Protein AF-A0A1H8K7J1-F1 (afdb_monomer_lite)

Organism: NCBI:txid46177

Secondary structure (DSSP, 8-state):
-------------------TT-HHHHHHHHHHHHHHHHHHSTT------------B-TTT--B--B--HHHHHHTTTTT--TT-B-S-HHHHHHHHHHHHHHTT--

Foldseek 3Di:
DDDDDDDDDDDDDDDPDDQVPNVVVVVVVLVVVLVCCVVPPPPDPDDDDDDDDFDADPPQRHGWDFQDPVNVVVVVDPPADGRQTPRDPVSNVVVVVVVVVVPPDD

Sequence (106 aa):
MRREIHSNYRLVITPDMYLRGKHGIAQVLLDEMAAAVRRHVDYVGTVAIQWDTKAVCSHCGGEWETVTADDLASGDYDGFVLGEPVCCEQASVEFRAGLSETGGAS

Structure (mmCIF, N/CA/C/O backbone):
data_AF-A0A1H8K7J1-F1
#
_entry.id   AF-A0A1H8K7J1-F1
#
loop_
_atom_site.group_PDB
_atom_site.id
_atom_site.type_symbol
_atom_site.label_atom_id
_atom_site.label_alt_id
_atom_site.label_comp_id
_atom_site.label_asym_id
_atom_site.label_entity_id
_atom_site.label_seq_id
_atom_site.pdbx_PDB_ins_code
_atom_site.Cartn_x
_atom_site.Cartn_y
_atom_site.Cartn_z
_atom_site.occupancy
_atom_site.B_iso_or_equiv
_atom_site.auth_seq_id
_atom_site.auth_comp_id
_atom_site.auth_asym_id
_atom_site.auth_atom_id
_atom_site.pdbx_PDB_model_num
ATOM 1 N N . MET A 1 1 ? -5.026 38.788 16.046 1.00 51.62 1 MET A N 1
ATOM 2 C CA . MET A 1 1 ? -4.820 37.777 17.109 1.00 51.62 1 MET A CA 1
ATOM 3 C C . MET A 1 1 ? -4.936 36.406 16.457 1.00 51.62 1 MET A C 1
ATOM 5 O O . MET A 1 1 ? -5.988 36.124 15.899 1.00 51.62 1 MET A O 1
ATOM 9 N N . ARG A 1 2 ? -3.865 35.603 16.421 1.00 63.59 2 ARG A N 1
ATOM 10 C CA . ARG A 1 2 ? -3.910 34.233 15.879 1.00 63.59 2 ARG A CA 1
ATOM 11 C C . ARG A 1 2 ? -4.440 33.308 16.970 1.00 63.59 2 ARG A C 1
ATOM 13 O O . ARG A 1 2 ? -3.947 33.356 18.092 1.00 63.59 2 ARG A O 1
ATOM 20 N N . ARG A 1 3 ? -5.433 32.487 16.638 1.00 77.75 3 ARG A N 1
ATOM 21 C CA . ARG A 1 3 ? -5.930 31.406 17.491 1.00 77.75 3 ARG A CA 1
ATOM 22 C C . ARG A 1 3 ? -5.833 30.113 16.702 1.00 77.75 3 ARG A C 1
ATOM 24 O O . ARG A 1 3 ? -6.307 30.053 15.573 1.00 77.75 3 ARG A O 1
ATOM 31 N N . GLU A 1 4 ? -5.230 29.104 17.308 1.00 85.69 4 GLU A N 1
ATOM 32 C CA . GLU A 1 4 ? -5.252 27.747 16.778 1.00 85.69 4 GLU A CA 1
ATOM 33 C C . GLU A 1 4 ? -6.498 27.014 17.263 1.00 85.69 4 GLU A C 1
ATOM 35 O O . GLU A 1 4 ? -6.930 27.150 18.412 1.00 85.69 4 GLU A O 1
ATOM 40 N N . ILE A 1 5 ? -7.102 26.266 16.345 1.00 88.50 5 ILE A N 1
ATOM 41 C CA . ILE A 1 5 ? -8.219 25.368 16.606 1.00 88.50 5 ILE A CA 1
ATOM 42 C C . ILE A 1 5 ? -7.746 23.986 16.178 1.00 88.50 5 ILE A C 1
ATOM 44 O O . ILE A 1 5 ? -7.449 23.763 15.007 1.00 88.50 5 ILE A O 1
ATOM 48 N N . HIS A 1 6 ? -7.680 23.067 17.133 1.00 92.31 6 HIS A N 1
ATOM 49 C CA . HIS A 1 6 ? -7.402 21.666 16.860 1.00 92.31 6 HIS A CA 1
ATOM 50 C C . HIS A 1 6 ? -8.722 20.929 16.629 1.00 92.31 6 HIS A C 1
ATOM 52 O O . HIS A 1 6 ? -9.708 21.148 17.332 1.00 92.31 6 HIS A O 1
ATOM 58 N N . SER A 1 7 ? -8.746 20.073 15.616 1.00 92.56 7 SER A N 1
ATOM 59 C CA . SER A 1 7 ? -9.887 19.229 15.261 1.00 92.56 7 SER A CA 1
ATOM 60 C C . SER A 1 7 ? -9.370 17.907 14.688 1.00 92.56 7 SER A C 1
ATOM 62 O O . SER A 1 7 ? -8.185 17.798 14.379 1.00 92.56 7 SER A O 1
ATOM 64 N N . ASN A 1 8 ? -10.245 16.905 14.548 1.00 89.31 8 ASN A N 1
ATOM 65 C CA . ASN A 1 8 ? -9.909 15.580 14.004 1.00 89.31 8 ASN A CA 1
ATOM 66 C C . ASN A 1 8 ? -8.864 14.795 14.822 1.00 89.31 8 ASN A C 1
ATOM 68 O O . ASN A 1 8 ? -7.881 14.298 14.273 1.00 89.31 8 ASN A O 1
ATOM 72 N N . TYR A 1 9 ? -9.087 14.656 16.130 1.00 88.44 9 TYR A N 1
ATOM 73 C CA . TYR A 1 9 ? -8.239 13.846 17.010 1.00 88.44 9 TYR A CA 1
ATOM 74 C C . TYR A 1 9 ? -8.262 12.363 16.609 1.00 88.44 9 TYR A C 1
ATOM 76 O O . TYR A 1 9 ? -9.330 11.799 16.366 1.00 88.44 9 TYR A O 1
ATOM 84 N N . ARG A 1 10 ? -7.086 11.729 16.547 1.00 91.56 10 ARG A N 1
ATOM 85 C CA . ARG A 1 10 ? -6.919 10.307 16.210 1.00 91.56 10 ARG A CA 1
ATOM 86 C C . ARG A 1 10 ? -5.864 9.678 17.113 1.00 91.56 10 ARG A C 1
ATOM 88 O O . ARG A 1 10 ? -4.839 10.300 17.378 1.00 91.56 10 ARG A O 1
ATOM 95 N N . LEU A 1 11 ? -6.109 8.443 17.539 1.00 88.75 11 LEU A N 1
ATOM 96 C CA . LEU A 1 11 ? -5.105 7.574 18.149 1.00 88.75 11 LEU A CA 1
ATOM 97 C C . LEU A 1 11 ? -4.587 6.622 17.065 1.00 88.75 11 LEU A C 1
ATOM 99 O O . LEU A 1 11 ? -5.387 5.950 16.416 1.00 88.75 11 LEU A O 1
ATOM 103 N N . VAL A 1 12 ? -3.270 6.573 16.867 1.00 91.75 12 VAL A N 1
ATOM 104 C CA . VAL A 1 12 ? -2.615 5.663 15.916 1.00 91.75 12 VAL A CA 1
ATOM 105 C C . VAL A 1 12 ? -1.864 4.604 16.711 1.00 91.75 12 VAL A C 1
ATOM 107 O O . VAL A 1 12 ? -1.069 4.936 17.587 1.00 91.75 12 VAL A O 1
ATOM 110 N N . ILE A 1 13 ? -2.138 3.337 16.412 1.00 89.12 13 ILE A N 1
ATOM 111 C CA . ILE A 1 13 ? -1.486 2.188 17.039 1.00 89.12 13 ILE A CA 1
ATOM 112 C C . ILE A 1 13 ? -0.653 1.509 15.960 1.00 89.12 13 ILE A C 1
ATOM 114 O O . ILE A 1 13 ? -1.206 1.029 14.973 1.00 89.12 13 ILE A O 1
ATOM 118 N N . THR A 1 14 ? 0.660 1.459 16.163 1.00 89.69 14 THR A N 1
ATOM 119 C CA . THR A 1 14 ? 1.574 0.710 15.300 1.00 89.69 14 THR A CA 1
ATOM 120 C C . THR A 1 14 ? 1.867 -0.626 15.968 1.00 89.69 14 THR A C 1
ATOM 122 O O . THR A 1 14 ? 2.475 -0.636 17.040 1.00 89.69 14 THR A O 1
ATOM 125 N N . PRO A 1 15 ? 1.427 -1.753 15.392 1.00 86.88 15 PRO A N 1
ATOM 126 C CA . PRO A 1 15 ? 1.761 -3.058 15.932 1.00 86.88 15 PRO A CA 1
ATOM 127 C C . PRO A 1 15 ? 3.262 -3.323 15.820 1.00 86.88 15 PRO A C 1
ATOM 129 O O . PRO A 1 15 ? 3.870 -3.053 14.784 1.00 86.88 15 PRO A O 1
ATOM 132 N N . ASP A 1 16 ? 3.841 -3.911 16.861 1.00 87.88 16 ASP A N 1
ATOM 133 C CA . ASP A 1 16 ? 5.226 -4.378 16.839 1.00 87.88 16 ASP A CA 1
ATOM 134 C C . ASP A 1 16 ? 5.301 -5.742 16.136 1.00 87.88 16 ASP A C 1
ATOM 136 O O . ASP A 1 16 ? 5.256 -6.802 16.762 1.00 87.88 16 ASP A O 1
ATOM 140 N N . MET A 1 17 ? 5.294 -5.723 14.800 1.00 81.44 17 MET A N 1
ATOM 141 C CA . MET A 1 17 ? 5.343 -6.933 13.979 1.00 81.44 17 MET A CA 1
ATOM 142 C C . MET A 1 17 ? 6.301 -6.786 12.796 1.00 81.44 17 MET A C 1
ATOM 144 O O . MET A 1 17 ? 6.275 -5.797 12.068 1.00 81.44 17 MET A O 1
ATOM 148 N N . TYR A 1 18 ? 7.109 -7.821 12.550 1.00 74.69 18 TYR A N 1
ATOM 149 C CA . TYR A 1 18 ? 7.982 -7.902 11.378 1.00 74.69 18 TYR A CA 1
ATOM 150 C C . TYR A 1 18 ? 7.523 -9.025 10.437 1.00 74.69 18 TYR A C 1
ATOM 152 O O . TYR A 1 18 ? 7.960 -10.171 10.532 1.00 74.69 18 TYR A O 1
ATOM 160 N N . LEU A 1 19 ? 6.598 -8.702 9.526 1.00 74.94 19 LEU A N 1
ATOM 161 C CA . LEU A 1 19 ? 5.911 -9.674 8.659 1.00 74.94 19 LEU A CA 1
ATOM 162 C C . LEU A 1 19 ? 6.145 -9.406 7.162 1.00 74.94 19 LEU A C 1
ATOM 164 O O . LEU A 1 19 ? 5.205 -9.336 6.369 1.00 74.94 19 LEU A O 1
ATOM 168 N N . ARG A 1 20 ? 7.414 -9.267 6.750 1.00 72.81 20 ARG A N 1
ATOM 169 C CA . ARG A 1 20 ? 7.782 -8.996 5.346 1.00 72.81 20 ARG A CA 1
ATOM 170 C C . ARG A 1 20 ? 7.221 -10.076 4.409 1.00 72.81 20 ARG A C 1
ATOM 172 O O . ARG A 1 20 ? 7.534 -11.254 4.561 1.00 72.81 20 ARG A O 1
ATOM 179 N N . GLY A 1 21 ? 6.389 -9.667 3.449 1.00 71.62 21 GLY A N 1
ATOM 180 C CA . GLY A 1 21 ? 5.787 -10.557 2.446 1.00 71.62 21 GLY A CA 1
ATOM 181 C C . GLY A 1 21 ? 4.683 -11.488 2.967 1.00 71.62 21 GLY A C 1
ATOM 182 O O . GLY A 1 21 ? 4.177 -12.304 2.206 1.00 71.62 21 GLY A O 1
ATOM 183 N N . LYS A 1 22 ? 4.275 -11.377 4.239 1.00 85.81 22 LYS A N 1
ATOM 184 C CA . LYS A 1 22 ? 3.259 -12.245 4.861 1.00 85.81 22 LYS A CA 1
ATOM 185 C C . LYS A 1 22 ? 1.933 -11.510 5.055 1.00 85.81 22 LYS A C 1
ATOM 187 O O . LYS A 1 22 ? 1.383 -11.495 6.154 1.00 85.81 22 LYS A O 1
ATOM 192 N N . HIS A 1 23 ? 1.428 -10.898 3.984 1.00 88.31 23 HIS A N 1
ATOM 193 C CA . HIS A 1 23 ? 0.254 -10.022 4.036 1.00 88.31 23 HIS A CA 1
ATOM 194 C C . HIS A 1 23 ? -0.975 -10.690 4.670 1.00 88.31 23 HIS A C 1
ATOM 196 O O . HIS A 1 23 ? -1.565 -10.117 5.576 1.00 88.31 23 HIS A O 1
ATOM 202 N N . GLY A 1 24 ? -1.304 -11.927 4.279 1.00 90.44 24 GLY A N 1
ATOM 203 C CA . GLY A 1 24 ? -2.461 -12.634 4.843 1.00 90.44 24 GLY A CA 1
ATOM 204 C C . GLY A 1 24 ? -2.351 -12.883 6.352 1.00 90.44 24 GLY A C 1
ATOM 205 O O . GLY A 1 24 ? -3.328 -12.731 7.075 1.00 90.44 24 GLY A O 1
ATOM 206 N N . ILE A 1 25 ? -1.150 -13.189 6.856 1.00 90.88 25 ILE A N 1
ATOM 207 C CA . ILE A 1 25 ? -0.924 -13.360 8.302 1.00 90.88 25 ILE A CA 1
ATOM 208 C C . ILE A 1 25 ? -1.040 -12.011 9.019 1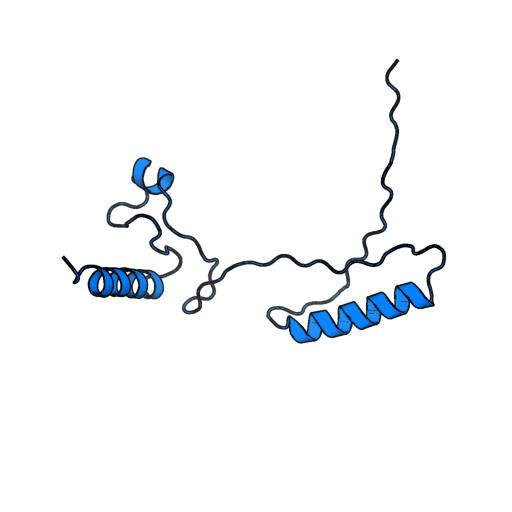.00 90.88 25 ILE A C 1
ATOM 210 O O . ILE A 1 25 ? -1.658 -11.930 10.077 1.00 90.88 25 ILE A O 1
ATOM 214 N N . ALA A 1 26 ? -0.478 -10.948 8.434 1.00 91.94 26 ALA A N 1
ATOM 215 C CA . ALA A 1 26 ? -0.595 -9.602 8.984 1.00 91.94 26 ALA A CA 1
ATOM 216 C C . ALA A 1 26 ? -2.062 -9.148 9.059 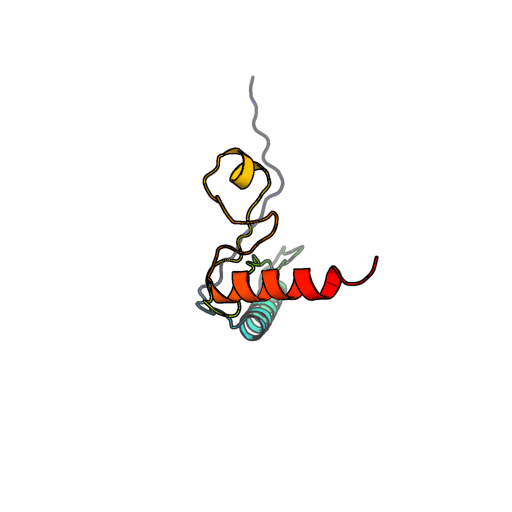1.00 91.94 26 ALA A C 1
ATOM 218 O O . ALA A 1 26 ? -2.466 -8.605 10.080 1.00 91.94 26 ALA A O 1
ATOM 219 N N . GLN A 1 27 ? -2.871 -9.421 8.028 1.00 92.38 27 GLN A N 1
ATOM 220 C CA . GLN A 1 27 ? -4.302 -9.103 8.021 1.00 92.38 27 GLN A CA 1
ATOM 221 C C . GLN A 1 27 ? -5.048 -9.783 9.169 1.00 92.38 27 GLN A C 1
ATOM 223 O O . GLN A 1 27 ? -5.715 -9.097 9.935 1.00 92.38 27 GLN A O 1
ATOM 228 N N . VAL A 1 28 ? -4.875 -11.097 9.342 1.00 93.94 28 VAL A N 1
ATOM 229 C CA . VAL A 1 28 ? -5.546 -11.842 10.421 1.00 93.94 28 VAL A CA 1
ATOM 230 C C . VAL A 1 28 ? -5.192 -11.268 11.796 1.00 93.94 28 VAL A C 1
ATOM 232 O O . VAL A 1 28 ? -6.079 -11.023 12.609 1.00 93.94 28 VAL A O 1
ATOM 235 N N . LEU A 1 29 ? -3.911 -10.978 12.043 1.00 93.50 29 LEU A N 1
ATOM 236 C CA . LEU A 1 29 ? -3.473 -10.381 13.310 1.00 93.50 29 LEU A CA 1
ATOM 237 C C . LEU A 1 29 ? -4.054 -8.977 13.524 1.00 93.50 29 LEU A C 1
ATOM 239 O O . LEU A 1 29 ? -4.485 -8.642 14.627 1.00 93.50 29 LEU A O 1
ATOM 243 N N . LEU A 1 30 ? -4.084 -8.151 12.477 1.00 94.50 30 LEU A N 1
ATOM 244 C CA . LEU A 1 30 ? -4.662 -6.809 12.538 1.00 94.50 30 LEU A CA 1
ATOM 245 C C . LEU A 1 30 ? -6.172 -6.855 12.802 1.00 94.50 30 LEU A C 1
ATOM 247 O O . LEU A 1 30 ? -6.672 -6.039 13.577 1.00 94.50 30 LEU A O 1
ATOM 251 N N . ASP A 1 31 ? -6.885 -7.824 12.229 1.00 95.44 31 ASP A N 1
ATOM 252 C CA . ASP A 1 31 ? -8.310 -8.043 12.486 1.00 95.44 31 ASP A CA 1
ATOM 253 C C . ASP A 1 31 ? -8.566 -8.462 13.940 1.00 95.44 31 ASP A C 1
ATOM 255 O O . ASP A 1 31 ? -9.466 -7.926 14.596 1.00 95.44 31 ASP A O 1
ATOM 259 N N . GLU A 1 32 ? -7.746 -9.363 14.487 1.00 95.50 32 GLU A N 1
ATOM 260 C CA . GLU A 1 32 ? -7.818 -9.765 15.895 1.00 95.50 32 GLU A CA 1
ATOM 261 C C . GLU A 1 32 ? -7.560 -8.584 16.840 1.00 95.50 32 GLU A C 1
ATOM 263 O O . GLU A 1 32 ? -8.320 -8.372 17.794 1.00 95.50 32 GLU A O 1
ATOM 268 N N . MET A 1 33 ? -6.540 -7.771 16.546 1.00 94.75 33 MET A N 1
ATOM 269 C CA . MET A 1 33 ? -6.237 -6.547 17.290 1.00 94.75 33 MET A CA 1
ATOM 270 C C . MET A 1 33 ? -7.386 -5.541 17.202 1.00 94.75 33 MET A C 1
ATOM 272 O O . MET A 1 33 ? -7.810 -5.000 18.224 1.00 94.75 33 MET A O 1
ATOM 276 N N . ALA A 1 34 ? -7.935 -5.310 16.009 1.00 95.44 34 ALA A N 1
ATOM 277 C CA . ALA A 1 34 ? -9.053 -4.395 15.816 1.00 95.44 34 ALA A CA 1
ATOM 278 C C . ALA A 1 34 ? -10.295 -4.853 16.591 1.00 95.44 34 ALA A C 1
ATOM 280 O O . ALA A 1 34 ? -10.984 -4.038 17.211 1.00 95.44 34 ALA A O 1
ATOM 281 N N . ALA A 1 35 ? -10.561 -6.160 16.610 1.00 95.00 35 ALA A N 1
ATOM 282 C CA . ALA A 1 35 ? -11.644 -6.735 17.390 1.00 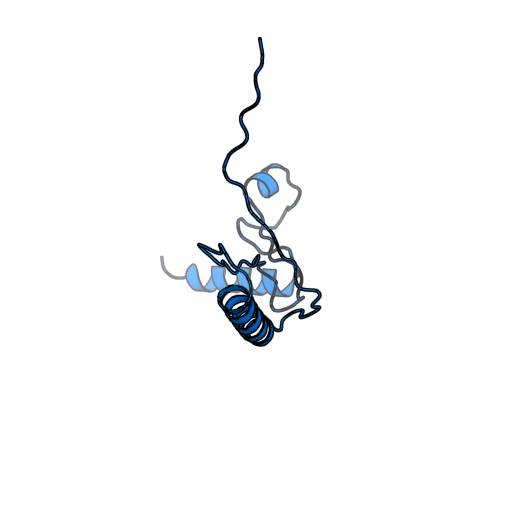95.00 35 ALA A CA 1
ATOM 283 C C . ALA A 1 35 ? -11.402 -6.586 18.902 1.00 95.00 35 ALA A C 1
ATOM 285 O O . ALA A 1 35 ? -12.335 -6.274 19.639 1.00 95.00 35 ALA A O 1
ATOM 286 N N . ALA A 1 36 ? -10.164 -6.759 19.373 1.00 95.81 36 ALA A N 1
ATOM 287 C CA . ALA A 1 36 ? -9.807 -6.542 20.773 1.00 95.81 36 ALA A CA 1
ATOM 288 C C . ALA A 1 36 ? -9.972 -5.071 21.190 1.00 95.81 36 ALA A C 1
ATOM 290 O O . ALA A 1 36 ? -10.580 -4.806 22.225 1.00 95.81 36 ALA A O 1
ATOM 291 N N . VAL A 1 37 ? -9.520 -4.122 20.363 1.00 94.81 37 VAL A N 1
ATOM 292 C CA . VAL A 1 37 ? -9.696 -2.680 20.610 1.00 94.81 37 VAL A CA 1
ATOM 293 C C . VAL A 1 37 ? -11.178 -2.335 20.728 1.00 94.81 37 VAL A C 1
ATOM 295 O O . VAL A 1 37 ? -11.580 -1.724 21.711 1.00 94.81 37 VAL A O 1
ATOM 298 N N . ARG A 1 38 ? -12.016 -2.795 19.789 1.00 94.19 38 ARG A N 1
ATOM 299 C CA . ARG A 1 38 ? -13.470 -2.553 19.838 1.00 94.19 38 ARG A CA 1
ATOM 300 C C . ARG A 1 38 ? -14.144 -3.144 21.079 1.00 94.19 38 ARG A C 1
ATOM 302 O O . ARG A 1 38 ? -15.158 -2.615 21.514 1.00 94.19 38 ARG A O 1
ATOM 309 N N . ARG A 1 39 ? -13.631 -4.257 21.615 1.00 95.44 39 ARG A N 1
ATOM 310 C CA . ARG A 1 39 ? -14.206 -4.931 22.791 1.00 95.44 39 ARG A CA 1
ATOM 311 C C . ARG A 1 39 ? -13.776 -4.322 24.120 1.00 95.44 39 ARG A C 1
ATOM 313 O O . ARG A 1 39 ? -14.537 -4.407 25.077 1.00 95.44 39 ARG A O 1
ATOM 320 N N . HIS A 1 40 ? -12.553 -3.807 24.201 1.00 96.44 40 HIS A N 1
ATOM 321 C CA . HIS A 1 40 ? -11.914 -3.489 25.482 1.00 96.44 40 HIS A CA 1
ATOM 322 C C . HIS A 1 40 ? -11.546 -2.017 25.656 1.00 96.44 40 HIS A C 1
ATOM 324 O O . HIS A 1 40 ? -11.130 -1.634 26.746 1.00 96.44 40 HIS A O 1
ATOM 330 N N . VAL A 1 41 ? -11.675 -1.198 24.612 1.00 94.62 41 VAL A N 1
ATOM 331 C CA . VAL A 1 41 ? -11.406 0.237 24.681 1.00 94.62 41 VAL A CA 1
ATOM 332 C C . VAL A 1 41 ? -12.718 0.987 24.502 1.00 94.62 41 VAL A C 1
ATOM 334 O O . VAL A 1 41 ? -13.358 0.913 23.452 1.00 94.62 41 VAL A O 1
ATOM 337 N N . ASP A 1 42 ? -13.111 1.721 25.538 1.00 95.06 42 ASP A N 1
ATOM 338 C CA . ASP A 1 42 ? -14.300 2.565 25.500 1.00 95.06 42 ASP A CA 1
ATOM 339 C C . ASP A 1 42 ? -14.116 3.757 24.548 1.00 95.06 42 ASP A C 1
ATOM 341 O O . ASP A 1 42 ? -12.999 4.184 24.246 1.00 95.06 42 ASP A O 1
ATOM 345 N N . TYR A 1 43 ? -15.235 4.331 24.096 1.00 93.06 43 TYR A N 1
ATOM 346 C CA . TYR A 1 43 ? -15.275 5.518 23.226 1.00 93.06 43 TYR A CA 1
ATOM 347 C C . TYR A 1 43 ? -14.593 5.351 21.856 1.00 93.06 43 TYR A C 1
ATOM 349 O O . TYR A 1 43 ? -14.211 6.331 21.212 1.00 93.06 43 TYR A O 1
ATOM 357 N N . VAL A 1 44 ? -14.489 4.117 21.359 1.00 92.38 44 VAL A N 1
ATOM 358 C CA . VAL A 1 44 ? -14.006 3.833 20.004 1.00 92.38 44 VAL A CA 1
ATOM 359 C C . VAL A 1 44 ? -15.164 3.902 19.008 1.00 92.38 44 VAL A C 1
ATOM 361 O O . VAL A 1 44 ? -15.995 3.002 18.942 1.00 92.38 44 VAL A O 1
ATOM 364 N N . GLY A 1 45 ? -15.206 4.964 18.200 1.00 89.38 45 GLY A N 1
ATOM 365 C CA . GLY A 1 45 ? -16.176 5.083 17.103 1.00 89.38 45 GLY A CA 1
ATOM 366 C C . GLY A 1 45 ? -15.813 4.225 15.887 1.00 89.38 45 GLY A C 1
ATOM 367 O O . GLY A 1 45 ? -16.658 3.519 15.345 1.00 89.38 45 GLY A O 1
ATOM 368 N N . THR A 1 46 ? -14.537 4.245 15.487 1.00 92.50 46 THR A N 1
ATOM 369 C CA . THR A 1 46 ? -14.038 3.521 14.311 1.00 92.50 46 THR A CA 1
ATOM 370 C C . THR A 1 46 ? -12.656 2.943 14.593 1.00 92.50 46 THR A C 1
ATOM 372 O O . THR A 1 46 ? -11.807 3.612 15.175 1.00 92.50 46 THR A O 1
ATOM 375 N N . VAL A 1 47 ? -12.415 1.721 14.111 1.00 94.44 47 VAL A N 1
ATOM 376 C CA . VAL A 1 47 ? -11.069 1.144 13.972 1.00 94.44 47 VAL A CA 1
ATOM 377 C C . VAL A 1 47 ? -10.838 0.874 12.495 1.00 94.44 47 VAL A C 1
ATOM 379 O O . VAL A 1 47 ? -11.638 0.157 11.888 1.00 94.44 47 VAL A O 1
ATOM 382 N N . ALA A 1 48 ? -9.777 1.459 11.943 1.00 93.56 48 ALA A N 1
ATOM 383 C CA . ALA A 1 48 ? -9.370 1.304 10.554 1.00 93.56 48 ALA A CA 1
ATOM 384 C C . ALA A 1 48 ? -7.998 0.626 10.491 1.00 93.56 48 ALA A C 1
ATOM 386 O O . ALA A 1 48 ? -7.095 0.986 11.243 1.00 93.56 48 ALA A O 1
ATOM 387 N N . ILE A 1 49 ? -7.861 -0.340 9.586 1.00 93.81 49 ILE A N 1
ATOM 388 C CA . ILE A 1 49 ? -6.600 -1.013 9.277 1.00 93.81 49 ILE A CA 1
ATOM 389 C C . ILE A 1 49 ? -6.100 -0.431 7.956 1.00 93.81 49 ILE A C 1
ATOM 391 O O . ILE A 1 49 ? -6.867 -0.331 6.998 1.00 93.81 49 ILE A O 1
ATOM 395 N N . GLN A 1 50 ? -4.839 -0.009 7.919 1.00 91.81 50 GLN A N 1
ATOM 396 C CA . GLN A 1 50 ? -4.217 0.610 6.750 1.00 91.81 50 GLN A CA 1
ATOM 397 C C . GLN A 1 50 ? -2.839 -0.007 6.520 1.00 91.81 50 GLN A C 1
ATOM 399 O O . GLN A 1 50 ? -2.155 -0.376 7.475 1.00 91.81 50 GLN A O 1
ATOM 404 N N . TRP A 1 51 ? -2.446 -0.123 5.256 1.00 90.50 51 TRP A N 1
ATOM 405 C CA . TRP A 1 51 ? -1.118 -0.566 4.850 1.00 90.50 51 TRP A CA 1
ATOM 406 C C . TRP A 1 51 ? -0.728 0.106 3.539 1.00 90.50 51 TRP A C 1
ATOM 408 O O . TRP A 1 51 ? -1.581 0.379 2.691 1.00 90.50 51 TRP A O 1
ATOM 418 N N . ASP A 1 52 ? 0.571 0.310 3.367 1.00 89.81 52 ASP A N 1
ATOM 419 C CA . ASP A 1 52 ? 1.131 0.784 2.111 1.00 89.81 52 ASP A CA 1
ATOM 420 C C . ASP A 1 52 ? 1.402 -0.399 1.183 1.00 89.81 52 ASP A C 1
ATOM 422 O O . ASP A 1 52 ? 1.754 -1.502 1.614 1.00 89.81 52 ASP A O 1
ATOM 426 N N . THR A 1 53 ? 1.226 -0.172 -0.115 1.00 89.12 53 THR A N 1
ATOM 427 C CA . THR A 1 53 ? 1.549 -1.152 -1.153 1.00 89.12 53 THR A CA 1
ATOM 428 C C . THR A 1 53 ? 2.706 -0.616 -1.970 1.00 89.12 53 THR A C 1
ATOM 430 O O . THR A 1 53 ? 2.697 0.548 -2.360 1.00 89.12 53 THR A O 1
ATOM 433 N N . LYS A 1 54 ? 3.679 -1.478 -2.260 1.00 89.62 54 LYS A N 1
ATOM 434 C CA . LYS A 1 54 ? 4.727 -1.189 -3.234 1.00 89.62 54 LYS A CA 1
ATOM 435 C C . LYS A 1 54 ? 4.743 -2.258 -4.311 1.00 89.62 54 LYS A C 1
ATOM 437 O O . LYS A 1 54 ? 4.602 -3.445 -4.005 1.00 89.62 54 LYS A O 1
ATOM 442 N N . ALA A 1 55 ? 4.915 -1.834 -5.554 1.00 91.12 55 ALA A N 1
ATOM 443 C CA . ALA A 1 55 ? 5.164 -2.743 -6.658 1.00 91.12 55 ALA A CA 1
ATOM 444 C C . ALA A 1 55 ? 6.645 -3.140 -6.641 1.00 91.12 55 ALA A C 1
ATOM 446 O O . ALA A 1 55 ? 7.519 -2.311 -6.395 1.00 91.12 55 ALA A O 1
ATOM 447 N N . VAL A 1 56 ? 6.925 -4.423 -6.854 1.00 93.00 56 VAL A N 1
ATOM 448 C CA . VAL A 1 56 ? 8.291 -4.949 -6.925 1.00 93.00 56 VAL A CA 1
ATOM 449 C C . VAL A 1 56 ? 8.434 -5.840 -8.144 1.00 93.00 56 VAL A C 1
ATOM 451 O O . VAL A 1 56 ? 7.478 -6.495 -8.557 1.00 93.00 56 VAL A O 1
ATOM 454 N N . CYS A 1 57 ? 9.636 -5.884 -8.701 1.00 93.88 57 CYS A N 1
ATOM 455 C CA . CYS A 1 57 ? 9.972 -6.780 -9.792 1.00 93.88 57 CYS A CA 1
ATOM 456 C C . CYS A 1 57 ? 9.957 -8.237 -9.329 1.00 93.88 57 CYS A C 1
ATOM 458 O O . CYS A 1 57 ? 10.599 -8.589 -8.339 1.00 93.88 57 CYS A O 1
ATOM 460 N N . SER A 1 58 ? 9.267 -9.101 -10.071 1.00 92.38 58 SER A N 1
ATOM 461 C CA . SER A 1 58 ? 9.225 -10.543 -9.806 1.00 92.38 58 SER A CA 1
ATOM 462 C C . SER A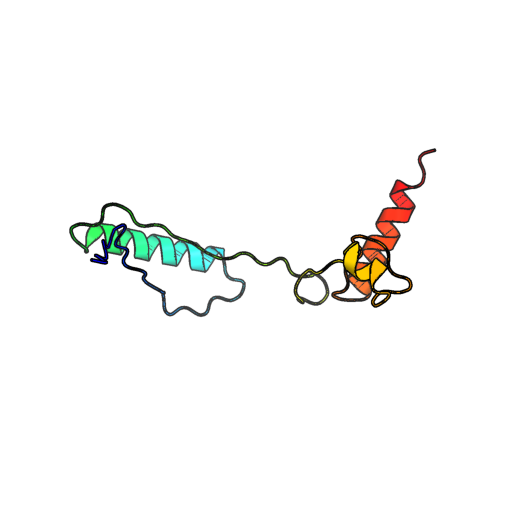 1 58 ? 10.574 -11.236 -10.004 1.00 92.38 58 SER A C 1
ATOM 464 O O . SER A 1 58 ? 10.803 -12.279 -9.400 1.00 92.38 58 SER A O 1
ATOM 466 N N . HIS A 1 59 ? 11.460 -10.662 -10.822 1.00 92.94 59 HIS A N 1
ATOM 467 C CA . HIS A 1 59 ? 12.770 -11.237 -11.140 1.00 92.94 59 HIS A CA 1
ATOM 468 C C . HIS A 1 59 ? 13.828 -10.896 -10.095 1.00 92.94 59 HIS A C 1
ATOM 470 O O . HIS A 1 59 ? 14.478 -11.786 -9.552 1.00 92.94 59 HIS A O 1
ATOM 476 N N . CYS A 1 60 ? 13.992 -9.607 -9.782 1.00 93.06 60 CYS A N 1
ATOM 477 C CA . CYS A 1 60 ? 15.055 -9.144 -8.885 1.00 93.06 60 CYS A CA 1
ATOM 478 C C . CYS A 1 60 ? 14.572 -8.763 -7.476 1.00 93.06 60 CYS A C 1
ATOM 480 O O . CYS A 1 60 ? 15.392 -8.553 -6.583 1.00 93.06 60 CYS A O 1
ATOM 482 N N . GLY A 1 61 ? 13.259 -8.644 -7.249 1.00 91.12 61 GLY A N 1
ATOM 483 C CA . GLY A 1 61 ? 12.687 -8.190 -5.975 1.00 91.12 61 GLY A CA 1
ATOM 484 C C . GLY A 1 61 ? 12.915 -6.704 -5.656 1.00 91.12 61 GLY A C 1
ATOM 485 O O . GLY A 1 61 ? 12.534 -6.256 -4.569 1.00 91.12 61 GLY A O 1
ATOM 486 N N . GLY A 1 62 ? 13.539 -5.953 -6.572 1.00 91.25 62 GLY A N 1
ATOM 487 C CA . GLY A 1 62 ? 13.691 -4.500 -6.503 1.00 91.25 62 GLY A CA 1
ATOM 488 C C . GLY A 1 62 ? 12.355 -3.775 -6.650 1.00 91.25 62 GLY A C 1
ATOM 489 O O . GLY A 1 62 ? 11.364 -4.374 -7.065 1.00 91.25 62 GLY A O 1
ATOM 490 N N . GLU A 1 63 ? 12.312 -2.497 -6.282 1.00 92.62 63 GLU A N 1
ATOM 491 C CA . GLU A 1 63 ? 11.126 -1.662 -6.499 1.00 92.62 63 GLU A CA 1
ATOM 492 C C . GLU A 1 63 ? 10.818 -1.547 -7.996 1.00 92.62 63 GLU A C 1
ATOM 494 O O . GLU A 1 63 ? 11.726 -1.537 -8.829 1.00 92.62 63 GLU A O 1
ATOM 499 N N . TRP A 1 64 ? 9.532 -1.575 -8.346 1.00 94.88 64 TRP A N 1
ATOM 500 C CA . TRP A 1 64 ? 9.123 -1.479 -9.739 1.00 94.88 64 TRP A CA 1
ATOM 501 C C . TRP A 1 64 ? 9.156 -0.022 -10.185 1.00 94.88 64 TRP A C 1
ATOM 503 O O . TRP A 1 64 ? 8.279 0.767 -9.835 1.00 94.88 64 TRP A O 1
ATOM 513 N N . GLU A 1 65 ? 10.159 0.297 -10.989 1.00 93.44 65 GLU A N 1
ATOM 514 C CA . GLU A 1 65 ? 10.378 1.612 -11.577 1.00 93.44 65 GLU A CA 1
ATOM 515 C C . GLU A 1 65 ? 10.439 1.473 -13.098 1.00 93.44 65 GLU A C 1
ATOM 517 O O . GLU A 1 65 ? 10.978 0.492 -13.625 1.00 93.44 65 GLU A O 1
ATOM 522 N N . THR A 1 66 ? 9.876 2.453 -13.799 1.00 95.44 66 THR A N 1
ATOM 523 C CA . THR A 1 66 ? 9.814 2.494 -15.263 1.00 95.44 66 THR A CA 1
ATOM 524 C C . THR A 1 66 ? 10.301 3.836 -15.768 1.00 95.44 66 THR A C 1
ATOM 526 O O . THR A 1 66 ? 9.991 4.855 -15.153 1.00 95.44 66 THR A O 1
ATOM 529 N N . VAL A 1 67 ? 10.958 3.838 -16.924 1.00 95.25 67 VAL A N 1
ATOM 530 C CA . VAL A 1 67 ? 11.394 5.064 -17.597 1.00 95.25 67 VAL A CA 1
ATOM 531 C C . VAL A 1 67 ? 10.199 5.976 -17.876 1.00 95.25 67 VAL A C 1
ATOM 533 O O . VAL A 1 67 ? 9.215 5.562 -18.497 1.00 95.25 67 VAL A O 1
ATOM 536 N N . THR A 1 68 ? 10.286 7.223 -17.425 1.00 94.62 68 THR A N 1
ATOM 537 C CA . THR A 1 68 ? 9.282 8.267 -17.654 1.00 94.62 68 THR A CA 1
ATOM 538 C C . THR A 1 68 ? 9.640 9.153 -18.853 1.00 94.62 68 THR A C 1
ATOM 540 O O . THR A 1 68 ? 10.697 9.024 -19.465 1.00 94.62 68 THR A O 1
ATOM 543 N N . ALA A 1 69 ? 8.744 10.068 -19.234 1.00 93.44 69 ALA A N 1
ATOM 544 C CA . ALA A 1 69 ? 9.033 11.019 -20.309 1.00 93.44 69 ALA A CA 1
ATOM 545 C C . ALA A 1 69 ? 10.134 12.017 -19.914 1.00 93.44 69 ALA A C 1
ATOM 547 O O . ALA A 1 69 ? 10.942 12.400 -20.759 1.00 93.44 69 ALA A O 1
ATOM 548 N N . ASP A 1 70 ? 10.181 12.398 -18.636 1.00 93.12 70 ASP A N 1
ATOM 549 C CA . ASP A 1 70 ? 11.192 13.313 -18.107 1.00 93.12 70 ASP A CA 1
ATOM 550 C C . ASP A 1 70 ? 12.578 12.651 -18.106 1.00 93.12 70 ASP A C 1
ATOM 552 O O . ASP A 1 70 ? 13.555 13.284 -18.498 1.00 93.12 70 ASP A O 1
ATOM 556 N N . ASP A 1 71 ? 12.638 11.356 -17.784 1.00 91.06 71 ASP A N 1
ATOM 557 C CA . ASP A 1 71 ? 13.854 10.531 -17.841 1.00 91.06 71 ASP A CA 1
ATOM 558 C C . ASP A 1 71 ? 14.443 10.425 -19.260 1.00 91.06 71 ASP A C 1
ATOM 560 O O . ASP A 1 71 ? 15.659 10.416 -19.457 1.00 91.06 71 ASP A O 1
ATOM 564 N N . LEU A 1 72 ? 13.583 10.358 -20.282 1.00 90.38 72 LEU A N 1
ATOM 565 C CA . LEU A 1 72 ? 14.023 10.379 -21.682 1.00 90.38 72 LEU A CA 1
ATOM 566 C C . LEU A 1 72 ? 14.479 11.777 -22.110 1.00 90.38 72 LEU A C 1
ATOM 568 O O . LEU A 1 72 ? 15.420 11.908 -22.891 1.00 90.38 72 LEU A O 1
ATOM 572 N N . ALA A 1 73 ? 13.819 12.824 -21.611 1.00 90.81 73 ALA A N 1
ATOM 573 C CA . ALA A 1 73 ? 14.161 14.207 -21.921 1.00 90.81 73 ALA A CA 1
ATOM 574 C C . ALA A 1 73 ? 15.483 14.649 -21.274 1.00 90.81 73 ALA A C 1
ATOM 576 O O . ALA A 1 73 ? 16.188 15.478 -21.854 1.00 90.81 73 ALA A O 1
ATOM 577 N N . SER A 1 74 ? 15.834 14.103 -20.104 1.00 89.56 74 SER A N 1
ATOM 578 C CA . SER A 1 74 ? 17.129 14.347 -19.458 1.00 89.56 74 SER A CA 1
ATOM 579 C C . SER A 1 74 ? 18.285 13.621 -20.154 1.00 89.56 74 SER A C 1
ATOM 581 O O . SER A 1 74 ? 19.428 14.066 -20.057 1.00 89.56 74 SER A O 1
ATOM 583 N N . GLY A 1 75 ? 17.990 12.549 -20.898 1.00 85.00 75 GLY A N 1
ATOM 584 C CA . GLY A 1 75 ? 18.985 11.712 -21.569 1.00 85.00 75 GLY A CA 1
ATOM 585 C C . GLY A 1 75 ? 19.664 10.697 -20.646 1.00 85.00 75 GLY A C 1
ATOM 586 O O . GLY A 1 75 ? 20.593 10.018 -21.079 1.00 85.00 75 GLY A O 1
ATOM 587 N N . ASP A 1 76 ? 19.202 10.561 -19.398 1.00 81.00 76 ASP A N 1
ATOM 588 C CA . ASP A 1 76 ? 19.772 9.625 -18.418 1.00 81.00 76 ASP A CA 1
ATOM 589 C C . ASP A 1 76 ? 19.526 8.152 -18.798 1.00 81.00 76 ASP A C 1
ATOM 591 O O . ASP A 1 76 ? 20.255 7.261 -18.362 1.00 81.00 76 ASP A O 1
ATOM 595 N N . TYR A 1 77 ? 18.528 7.901 -19.653 1.00 85.38 77 TYR A N 1
ATOM 596 C CA . TYR A 1 77 ? 18.104 6.571 -20.097 1.00 85.38 77 TYR A CA 1
ATOM 597 C C . TYR A 1 77 ? 18.202 6.406 -21.621 1.00 85.38 77 TYR A C 1
ATOM 599 O O . TYR A 1 77 ? 17.264 5.952 -22.281 1.00 85.38 77 TYR A O 1
ATOM 607 N N . ASP A 1 78 ? 19.347 6.781 -22.197 1.00 83.50 78 ASP A N 1
ATOM 608 C CA . ASP A 1 78 ? 19.617 6.567 -23.623 1.00 83.50 78 ASP A CA 1
ATOM 609 C C . ASP A 1 78 ? 19.518 5.072 -23.998 1.00 83.50 78 ASP A C 1
ATOM 611 O O . ASP A 1 78 ? 20.041 4.192 -23.309 1.00 83.50 78 ASP A O 1
ATOM 615 N N . GLY A 1 79 ? 18.807 4.773 -25.086 1.00 86.44 79 GLY A N 1
ATOM 616 C CA . GLY A 1 79 ? 18.523 3.403 -25.534 1.00 86.44 79 GLY A CA 1
ATOM 617 C C . GLY A 1 79 ? 17.393 2.669 -24.795 1.00 86.44 79 GLY A C 1
ATOM 618 O O . GLY A 1 79 ? 17.134 1.503 -25.109 1.00 86.44 79 GLY A O 1
ATOM 619 N N . PHE A 1 80 ? 16.708 3.321 -23.854 1.00 92.44 80 PHE A N 1
ATOM 620 C CA . PHE A 1 80 ? 15.451 2.836 -23.280 1.00 92.44 80 PHE A CA 1
ATOM 621 C C . PHE A 1 80 ? 14.244 3.486 -23.960 1.00 92.44 80 PHE A C 1
ATOM 623 O O . PHE A 1 80 ? 14.357 4.508 -24.640 1.00 92.44 80 PHE A O 1
ATOM 630 N N . VAL A 1 81 ? 13.066 2.895 -23.763 1.00 93.25 81 VAL A N 1
ATOM 631 C CA . VAL A 1 81 ? 11.791 3.464 -24.225 1.00 93.25 81 VAL A CA 1
ATOM 632 C C . VAL A 1 81 ? 10.851 3.779 -23.062 1.00 93.25 81 VAL A C 1
ATOM 634 O O . VAL A 1 81 ? 10.989 3.253 -21.960 1.00 93.25 81 VAL A O 1
ATOM 637 N N . LEU A 1 82 ? 9.865 4.644 -23.311 1.00 94.25 82 LEU A N 1
ATOM 638 C CA . LEU A 1 82 ? 8.883 5.052 -22.306 1.00 94.25 82 LEU A CA 1
ATOM 639 C C . LEU A 1 82 ? 8.149 3.833 -21.721 1.00 94.25 82 LEU A C 1
ATOM 641 O O . LEU A 1 82 ? 7.605 3.014 -22.462 1.00 94.25 82 LEU A O 1
ATOM 645 N N . GLY A 1 83 ? 8.093 3.754 -20.392 1.00 93.56 83 GLY A N 1
ATOM 646 C CA . GLY A 1 83 ? 7.446 2.665 -19.662 1.00 93.56 83 GLY A CA 1
ATOM 647 C C . GLY A 1 83 ? 8.309 1.414 -19.489 1.00 93.56 83 GLY A C 1
ATOM 648 O O . GLY A 1 83 ? 7.874 0.476 -18.821 1.00 93.56 83 GLY A O 1
ATOM 649 N N . GLU A 1 84 ? 9.523 1.388 -20.041 1.00 95.50 84 GLU A N 1
ATOM 650 C CA . GLU A 1 84 ? 10.427 0.256 -19.883 1.00 95.50 84 GLU A CA 1
ATOM 651 C C . GLU A 1 84 ? 10.906 0.130 -18.424 1.00 95.50 84 GLU A C 1
ATOM 653 O O . GLU A 1 84 ? 11.347 1.124 -17.841 1.00 95.50 84 GLU A O 1
ATOM 658 N N . PRO A 1 85 ? 10.827 -1.062 -17.802 1.00 95.38 85 PRO A N 1
ATOM 659 C CA . PRO A 1 85 ? 11.266 -1.252 -16.426 1.00 95.38 85 PRO A CA 1
ATOM 660 C C . PRO A 1 85 ? 12.794 -1.200 -16.292 1.00 95.38 85 PRO A C 1
ATOM 662 O O . PRO A 1 85 ? 13.516 -1.858 -17.040 1.00 95.38 85 PRO A O 1
ATOM 665 N N . VAL A 1 86 ? 13.283 -0.475 -15.281 1.00 93.81 86 VAL A N 1
ATOM 666 C CA . VAL A 1 86 ? 14.728 -0.226 -15.058 1.00 93.81 86 VAL A CA 1
ATOM 667 C C . VAL A 1 86 ? 15.347 -1.115 -13.974 1.00 93.81 86 VAL A C 1
ATOM 669 O O . VAL A 1 86 ? 16.561 -1.178 -13.812 1.00 93.81 86 VAL A O 1
ATOM 672 N N . CYS A 1 87 ? 14.509 -1.835 -13.230 1.00 92.31 87 CYS A N 1
ATOM 673 C CA . CYS A 1 87 ? 14.900 -2.603 -12.045 1.00 92.31 87 CYS A CA 1
ATOM 674 C C . CYS A 1 87 ? 15.871 -3.773 -12.312 1.00 92.31 87 CYS A C 1
ATOM 676 O O . CYS A 1 87 ? 16.623 -4.160 -11.416 1.00 92.31 87 CYS A O 1
ATOM 678 N N . CYS A 1 88 ? 15.835 -4.382 -13.502 1.00 93.88 88 CYS A N 1
ATOM 679 C CA . CYS A 1 88 ? 16.783 -5.406 -13.947 1.00 93.88 88 CYS A CA 1
ATOM 680 C C . CYS A 1 88 ? 16.647 -5.673 -15.452 1.00 93.88 88 CYS A C 1
ATOM 682 O O . CYS A 1 88 ? 15.566 -5.515 -16.020 1.00 93.88 88 CYS A O 1
ATOM 684 N N . GLU A 1 89 ? 17.710 -6.199 -16.062 1.00 94.25 89 GLU A N 1
ATOM 685 C CA . GLU A 1 89 ? 17.742 -6.559 -17.485 1.00 94.25 89 GLU A CA 1
ATOM 686 C C . GLU A 1 89 ? 16.634 -7.547 -17.887 1.00 94.25 89 GLU A C 1
ATOM 688 O O . GLU A 1 89 ? 16.006 -7.363 -18.921 1.00 94.25 89 GLU A O 1
ATOM 693 N N . GLN A 1 90 ? 16.321 -8.552 -17.060 1.00 95.50 90 GLN A N 1
ATOM 694 C CA . GLN A 1 90 ? 15.282 -9.546 -17.380 1.00 95.50 90 GLN A CA 1
ATOM 695 C C . GLN A 1 90 ? 13.903 -8.909 -17.593 1.00 95.50 90 GLN A C 1
ATOM 697 O O . GLN A 1 90 ? 13.228 -9.215 -18.572 1.00 95.50 90 GLN A O 1
ATOM 702 N N . ALA A 1 91 ? 13.514 -7.979 -16.717 1.00 95.00 91 ALA A N 1
ATOM 703 C CA . ALA A 1 91 ? 12.253 -7.252 -16.845 1.00 95.00 91 ALA A CA 1
ATOM 704 C C . ALA A 1 91 ? 12.231 -6.362 -18.101 1.00 95.00 91 ALA A C 1
ATOM 706 O O . ALA A 1 91 ? 11.216 -6.298 -18.791 1.00 95.00 91 ALA A O 1
ATOM 707 N N . SER A 1 92 ? 13.351 -5.701 -18.413 1.00 94.00 92 SER A N 1
ATOM 708 C CA . SER A 1 92 ? 13.513 -4.893 -19.630 1.00 94.00 92 SER A CA 1
ATOM 709 C C . SER A 1 92 ? 13.391 -5.754 -20.896 1.00 94.00 92 SER A C 1
ATOM 711 O O . SER A 1 92 ? 12.645 -5.411 -21.815 1.00 94.00 92 SER A O 1
ATOM 713 N N . VAL A 1 93 ? 14.044 -6.919 -20.927 1.00 94.69 93 VAL A N 1
ATOM 714 C CA . VAL A 1 93 ? 13.975 -7.867 -22.048 1.00 94.69 93 VAL A CA 1
ATOM 715 C C . VAL A 1 93 ? 12.552 -8.385 -22.257 1.00 94.69 93 VAL A C 1
ATOM 717 O O . VAL A 1 93 ? 12.075 -8.380 -23.392 1.00 94.69 93 VAL A O 1
ATOM 720 N N . GLU A 1 94 ? 11.851 -8.789 -21.195 1.00 94.06 94 GLU A N 1
ATOM 721 C CA . GLU A 1 94 ? 10.453 -9.238 -21.286 1.00 94.06 94 GLU A CA 1
ATOM 722 C C . GLU A 1 94 ? 9.522 -8.131 -21.792 1.00 94.06 94 GLU A C 1
ATOM 724 O O . GLU A 1 94 ? 8.685 -8.373 -22.663 1.00 94.06 94 GLU A O 1
ATOM 729 N N . PHE A 1 95 ? 9.700 -6.901 -21.306 1.00 94.50 95 PHE A N 1
ATOM 730 C CA . PHE A 1 95 ? 8.949 -5.746 -21.787 1.00 94.50 95 PHE A CA 1
ATOM 731 C C . PHE A 1 95 ? 9.167 -5.514 -23.290 1.00 94.50 95 PHE A C 1
ATOM 733 O O . PHE A 1 95 ? 8.204 -5.385 -24.050 1.00 94.50 95 PHE A O 1
ATOM 740 N N . ARG A 1 96 ? 10.427 -5.529 -23.746 1.00 93.50 96 ARG A N 1
ATOM 741 C CA . ARG A 1 96 ? 10.781 -5.371 -25.167 1.00 93.50 96 ARG A CA 1
ATOM 742 C C . ARG A 1 96 ? 10.226 -6.504 -26.031 1.00 93.50 96 ARG A C 1
ATOM 744 O O . ARG A 1 96 ? 9.783 -6.247 -27.149 1.00 93.50 96 ARG A O 1
ATOM 751 N N . ALA A 1 97 ? 10.215 -7.735 -25.521 1.00 92.69 97 ALA A N 1
ATOM 752 C CA . ALA A 1 97 ? 9.597 -8.870 -26.201 1.00 92.69 97 ALA A CA 1
ATOM 753 C C . ALA A 1 97 ? 8.076 -8.683 -26.361 1.00 92.69 97 ALA A C 1
ATOM 755 O O . ALA A 1 97 ? 7.543 -8.923 -27.438 1.00 92.69 97 ALA A O 1
ATOM 756 N N . GLY A 1 98 ? 7.377 -8.162 -25.347 1.00 88.75 98 GLY A N 1
ATOM 757 C CA . GLY A 1 98 ? 5.938 -7.877 -25.444 1.00 88.75 98 GLY A CA 1
ATOM 758 C C . GLY A 1 98 ? 5.577 -6.785 -26.467 1.00 88.75 98 GLY A C 1
ATOM 759 O O . GLY A 1 98 ? 4.506 -6.822 -27.082 1.00 88.75 98 GLY A O 1
ATOM 760 N N . LEU A 1 99 ? 6.475 -5.824 -26.705 1.00 83.62 99 LEU A N 1
ATOM 761 C CA . LEU A 1 99 ? 6.282 -4.796 -27.736 1.00 83.62 99 LEU A CA 1
ATOM 762 C C . LEU A 1 99 ? 6.367 -5.365 -29.160 1.00 83.62 99 LEU A C 1
ATOM 764 O O . LEU A 1 99 ? 5.633 -4.920 -30.043 1.00 83.62 99 LEU A O 1
ATOM 768 N N . SER A 1 100 ? 7.234 -6.351 -29.401 1.00 73.50 100 SER A N 1
ATOM 769 C CA . SER A 1 100 ? 7.384 -6.943 -30.736 1.00 73.50 100 SER A CA 1
ATOM 770 C C . SER A 1 100 ? 6.197 -7.833 -31.121 1.00 73.50 100 SER A C 1
ATOM 772 O O . SER A 1 100 ? 5.82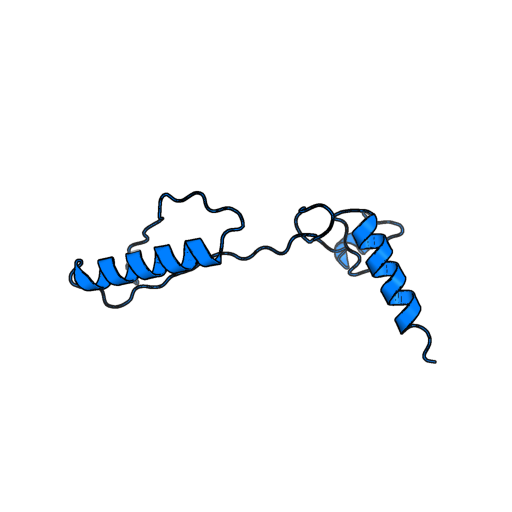8 -7.880 -32.293 1.00 73.50 100 SER A O 1
ATOM 774 N N . GLU A 1 101 ? 5.537 -8.464 -30.145 1.00 69.94 101 GLU A N 1
ATOM 775 C CA . GLU A 1 101 ? 4.336 -9.284 -30.365 1.00 69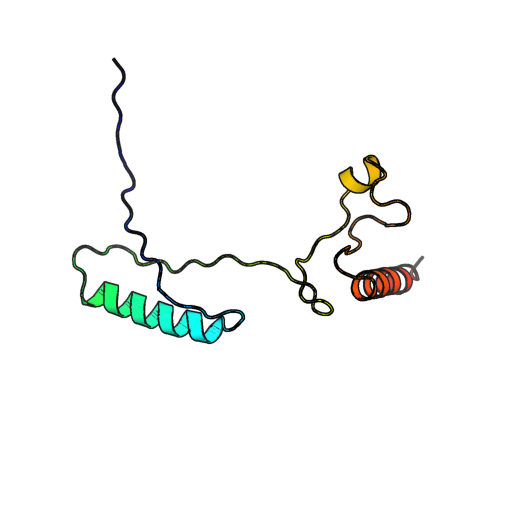.94 101 GLU A CA 1
ATOM 776 C C . GLU A 1 101 ? 3.073 -8.451 -30.642 1.00 69.94 101 GLU A C 1
ATOM 778 O O . GLU A 1 101 ? 2.195 -8.873 -31.394 1.00 69.94 101 GLU A O 1
ATOM 783 N N . THR A 1 102 ? 2.982 -7.242 -30.083 1.00 61.31 102 THR A N 1
ATOM 784 C CA . THR A 1 102 ? 1.831 -6.338 -30.271 1.00 61.31 102 THR A CA 1
ATOM 785 C C . THR A 1 102 ? 1.955 -5.435 -31.505 1.00 61.31 102 THR A C 1
ATOM 787 O O . THR A 1 102 ? 0.947 -4.940 -32.005 1.00 61.31 102 THR A O 1
ATOM 790 N N . GLY A 1 103 ? 3.163 -5.276 -32.057 1.00 54.34 103 GLY A N 1
ATOM 791 C CA . GLY A 1 103 ? 3.442 -4.495 -33.270 1.00 54.34 103 GLY A CA 1
ATOM 792 C C . GLY A 1 103 ? 3.147 -5.197 -34.606 1.00 54.34 103 GLY A C 1
ATOM 793 O O . GLY A 1 103 ? 3.420 -4.626 -35.658 1.00 54.34 103 GLY A O 1
ATOM 794 N N . GLY A 1 104 ? 2.608 -6.423 -34.591 1.00 43.69 104 GLY A N 1
ATOM 795 C CA . GLY A 1 104 ? 2.364 -7.251 -35.784 1.00 43.69 104 GLY A CA 1
ATOM 796 C C . GLY A 1 104 ? 0.984 -7.114 -36.445 1.00 43.69 104 GLY A C 1
ATOM 797 O O . GLY A 1 104 ? 0.644 -7.937 -37.293 1.00 43.69 104 GLY A O 1
ATOM 798 N N . ALA A 1 105 ? 0.172 -6.124 -36.063 1.00 46.09 105 ALA A N 1
ATOM 799 C CA . ALA A 1 105 ? -1.132 -5.858 -36.674 1.00 46.09 105 ALA A CA 1
ATOM 800 C C . ALA A 1 105 ? -1.171 -4.452 -37.288 1.00 46.09 105 ALA A C 1
ATOM 802 O O . ALA A 1 105 ? -1.683 -3.507 -36.686 1.00 46.09 105 ALA A O 1
ATOM 803 N N . SER A 1 106 ? -0.612 -4.303 -38.488 1.00 42.88 106 SER A N 1
ATOM 804 C CA . SER A 1 106 ? -0.879 -3.194 -39.416 1.00 42.88 106 SER A CA 1
ATOM 805 C C . SER A 1 106 ? -0.594 -3.638 -40.842 1.00 42.88 106 SER A C 1
ATOM 807 O O . SER A 1 106 ? 0.475 -4.249 -41.055 1.00 42.88 106 SER A O 1
#

pLDDT: mean 87.99, std 11.24, range [42.88, 96.44]

Radius of gyration: 23.06 Å; chains: 1; bounding box: 36×51×65 Å